Protein AF-A0A402DH82-F1 (afdb_monomer_lite)

Sequence (69 aa):
MTTQATVIQGTAKEIREALALIPDDEIVRLMVGCPSLSIIARKLQHEAATLGMTAAEHDALMASLKDDL

Secondary structure (DSSP, 8-state):
-HHHHHHHHHHHHHHHHHHTTS-HHHHHHHHH----HHHHHHHHHHHHHHTT--HHHHHHHHHHTTTT-

pLDDT: mean 72.45, std 8.42, range [45.34, 86.0]

Structure (mmCIF, N/CA/C/O backbone):
data_AF-A0A402DH82-F1
#
_entry.id   AF-A0A402DH82-F1
#
loop_
_atom_site.group_PDB
_atom_site.id
_atom_site.type_symbol
_atom_site.label_atom_id
_atom_site.label_alt_id
_atom_site.label_comp_id
_atom_site.label_asym_id
_atom_site.label_entity_id
_atom_site.label_seq_id
_atom_site.pdbx_PDB_ins_code
_atom_site.Cartn_x
_atom_site.Cartn_y
_atom_site.Cartn_z
_atom_site.occupancy
_atom_site.B_iso_or_equiv
_atom_site.auth_seq_id
_atom_site.auth_comp_id
_atom_site.auth_asym_id
_atom_site.auth_atom_id
_atom_site.pdbx_PDB_model_num
ATOM 1 N N . MET A 1 1 ? -7.138 -4.402 40.591 1.00 50.50 1 MET A N 1
ATOM 2 C CA . MET A 1 1 ? -6.988 -5.236 39.374 1.00 50.50 1 MET A CA 1
ATOM 3 C C . MET A 1 1 ? -8.199 -5.149 38.445 1.00 50.50 1 MET A C 1
ATOM 5 O O . MET A 1 1 ? -8.002 -5.038 37.246 1.00 50.50 1 MET A O 1
ATOM 9 N N . THR A 1 2 ? -9.434 -5.127 38.957 1.00 59.81 2 THR A N 1
ATOM 10 C CA . THR A 1 2 ? -10.675 -5.012 38.160 1.00 59.81 2 THR A CA 1
ATOM 11 C C . THR A 1 2 ? -10.751 -3.750 37.296 1.00 59.81 2 THR A C 1
ATOM 13 O O . THR A 1 2 ? -11.087 -3.846 36.126 1.00 59.81 2 THR A O 1
ATOM 16 N N . THR A 1 3 ? -10.343 -2.591 37.819 1.00 62.56 3 THR A N 1
ATOM 17 C CA . THR A 1 3 ? -10.365 -1.297 37.109 1.00 62.56 3 THR A CA 1
ATOM 18 C C . THR A 1 3 ? -9.490 -1.272 35.857 1.00 62.56 3 THR A C 1
ATOM 20 O O . THR A 1 3 ? -9.853 -0.672 34.853 1.00 62.56 3 THR A O 1
ATOM 23 N N . GLN A 1 4 ? -8.343 -1.948 35.895 1.00 60.16 4 GLN A N 1
ATOM 24 C CA . GLN A 1 4 ? -7.401 -1.984 34.777 1.00 60.16 4 GLN A CA 1
ATOM 25 C C . GLN A 1 4 ? -7.935 -2.865 33.641 1.00 60.16 4 GLN A C 1
ATOM 27 O O . GLN A 1 4 ? -7.820 -2.504 32.475 1.00 60.16 4 GLN A O 1
ATOM 32 N N . ALA A 1 5 ? -8.601 -3.972 33.986 1.00 60.31 5 ALA A N 1
ATOM 33 C CA . ALA A 1 5 ? -9.268 -4.835 33.016 1.00 60.31 5 ALA A CA 1
ATOM 34 C C . ALA A 1 5 ? -10.430 -4.115 32.310 1.00 60.31 5 ALA A C 1
ATOM 36 O O . ALA A 1 5 ? -10.570 -4.237 31.096 1.00 60.31 5 ALA A O 1
ATOM 37 N N . THR A 1 6 ? -11.221 -3.314 33.037 1.00 65.31 6 THR A N 1
ATOM 38 C CA . THR A 1 6 ? -12.319 -2.530 32.444 1.00 65.31 6 THR A CA 1
ATOM 39 C C . THR A 1 6 ? -11.803 -1.449 31.494 1.00 65.31 6 THR A C 1
ATOM 41 O O . THR A 1 6 ? -12.375 -1.258 30.425 1.00 65.31 6 THR A O 1
ATOM 44 N N . VAL A 1 7 ? -10.697 -0.782 31.848 1.00 70.62 7 VAL A N 1
ATOM 45 C CA . VAL A 1 7 ? -10.040 0.213 30.983 1.00 70.62 7 VAL A CA 1
ATOM 46 C C . VAL A 1 7 ? -9.516 -0.444 29.705 1.00 70.62 7 VAL A C 1
ATOM 48 O O . VAL A 1 7 ? -9.836 0.019 28.617 1.00 70.62 7 VAL A O 1
ATOM 51 N N . ILE A 1 8 ? -8.807 -1.572 29.816 1.00 69.62 8 ILE A N 1
ATOM 52 C CA . ILE A 1 8 ? -8.305 -2.324 28.653 1.00 69.62 8 ILE A CA 1
ATOM 53 C C . ILE A 1 8 ? -9.460 -2.775 27.749 1.00 69.62 8 ILE A C 1
ATOM 55 O O . ILE A 1 8 ? -9.367 -2.677 26.527 1.00 69.62 8 ILE A O 1
ATOM 59 N N . GLN A 1 9 ? -10.567 -3.239 28.333 1.00 75.56 9 GLN A N 1
ATOM 60 C CA . GLN A 1 9 ? -11.746 -3.661 27.579 1.00 75.56 9 GLN A CA 1
ATOM 61 C C . GLN A 1 9 ? -12.426 -2.489 26.855 1.00 75.56 9 GLN A C 1
ATOM 63 O O . GLN A 1 9 ? -12.852 -2.658 25.710 1.00 75.56 9 GLN A O 1
ATOM 68 N N . GLY A 1 10 ? -12.502 -1.318 27.497 1.00 77.00 10 GLY A N 1
ATOM 69 C CA . GLY A 1 10 ? -13.005 -0.083 26.891 1.00 77.00 10 GLY A CA 1
ATOM 70 C C . GLY A 1 10 ? -12.155 0.340 25.697 1.00 77.00 10 GLY A C 1
ATOM 71 O O . GLY A 1 10 ? -12.667 0.454 24.586 1.00 77.00 10 GLY A O 1
ATOM 72 N N . THR A 1 11 ? -10.838 0.420 25.884 1.00 76.50 11 THR A N 1
ATOM 73 C CA . THR A 1 11 ? -9.893 0.765 24.813 1.00 76.50 11 THR A CA 1
ATOM 74 C C . THR A 1 11 ? -9.933 -0.244 23.660 1.00 76.50 11 THR A C 1
ATOM 76 O O . THR A 1 11 ? -9.934 0.138 22.495 1.00 76.50 11 THR A O 1
ATOM 79 N N . ALA A 1 12 ? -10.045 -1.545 23.943 1.00 75.25 12 ALA A N 1
ATOM 80 C CA . ALA A 1 12 ? -10.167 -2.568 22.902 1.00 75.25 12 ALA A CA 1
ATOM 81 C C . ALA A 1 12 ? -11.495 -2.492 22.126 1.00 75.25 12 ALA A C 1
ATOM 83 O O . ALA A 1 12 ? -11.589 -2.978 20.995 1.00 75.25 12 ALA A O 1
ATOM 84 N N . LYS A 1 13 ? -12.554 -1.946 22.731 1.00 84.38 13 LYS A N 1
ATOM 85 C CA . LYS A 1 13 ? -13.822 -1.687 22.043 1.00 84.38 13 LYS A CA 1
ATOM 86 C C . LYS A 1 13 ? -13.686 -0.484 21.107 1.00 84.38 13 LYS A C 1
ATOM 88 O O . LYS A 1 13 ? -14.009 -0.620 19.933 1.00 84.38 13 LYS A O 1
ATOM 93 N N . GLU A 1 14 ? -13.118 0.614 21.595 1.00 82.62 14 GLU A N 1
ATOM 94 C CA . GLU A 1 14 ? -12.871 1.830 20.806 1.00 82.62 14 GLU A CA 1
ATOM 95 C C . GLU A 1 14 ? -11.965 1.557 19.597 1.00 82.62 14 GLU A C 1
ATOM 97 O O . GLU A 1 14 ? -12.273 1.981 18.486 1.00 82.62 14 GLU A O 1
ATOM 102 N N . ILE A 1 15 ? -10.898 0.767 19.774 1.00 80.00 15 ILE A N 1
ATOM 103 C CA . ILE A 1 15 ? -10.010 0.369 18.669 1.00 80.00 15 ILE A CA 1
ATOM 104 C C . ILE A 1 15 ? -10.772 -0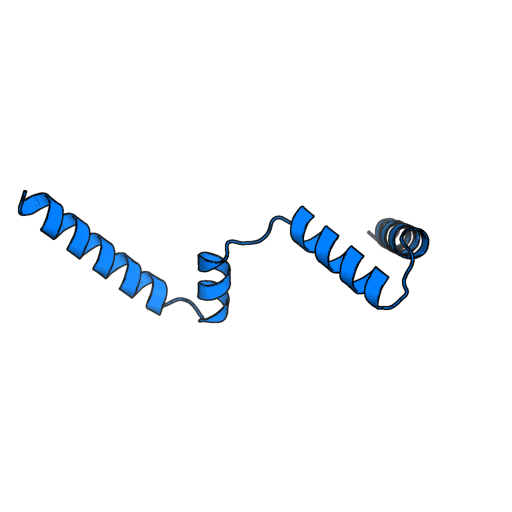.434 17.606 1.00 80.00 15 ILE A C 1
ATOM 106 O O . ILE A 1 15 ? -10.585 -0.202 16.417 1.00 80.00 15 ILE A O 1
ATOM 110 N N . ARG A 1 16 ? -11.646 -1.367 18.006 1.00 81.25 16 ARG A N 1
ATOM 111 C CA . ARG A 1 16 ? -12.432 -2.168 17.050 1.00 81.25 16 ARG A CA 1
ATOM 112 C C . ARG A 1 16 ? -13.432 -1.327 16.270 1.00 81.25 16 ARG A C 1
ATOM 114 O O . ARG A 1 16 ? -13.579 -1.537 15.073 1.00 81.25 16 ARG A O 1
ATOM 121 N N . GLU A 1 17 ? -14.100 -0.392 16.935 1.00 86.00 17 GLU A N 1
ATOM 122 C CA . GLU A 1 17 ? -15.042 0.522 16.285 1.00 86.00 17 GLU A CA 1
ATOM 123 C C . GLU A 1 17 ? -14.319 1.465 15.317 1.00 86.00 17 GLU A C 1
ATOM 125 O O . GLU A 1 17 ? -14.791 1.661 14.201 1.00 86.00 17 GLU A O 1
ATOM 130 N N . ALA A 1 18 ? -13.138 1.971 15.688 1.00 79.81 18 ALA A N 1
ATOM 131 C CA . ALA A 1 18 ? -12.311 2.786 14.801 1.00 79.81 18 ALA A CA 1
ATOM 132 C C . ALA A 1 18 ? -11.821 2.001 13.573 1.00 79.81 18 ALA A C 1
ATOM 134 O O . ALA A 1 18 ? -11.887 2.512 12.459 1.00 79.81 18 ALA A O 1
ATOM 135 N N . LEU A 1 19 ? -11.372 0.754 13.757 1.00 78.56 19 LEU A N 1
ATOM 136 C CA . LEU A 1 19 ? -10.929 -0.102 12.652 1.00 78.56 19 LEU A CA 1
ATOM 137 C C . LEU A 1 19 ? -12.081 -0.481 11.710 1.00 78.56 19 LEU A C 1
ATOM 139 O O . LEU A 1 19 ? -11.859 -0.558 10.512 1.00 78.56 19 LEU A O 1
ATOM 143 N N . ALA A 1 20 ? -13.308 -0.662 12.210 1.00 83.12 20 ALA A N 1
ATOM 144 C CA . ALA A 1 20 ? -14.473 -1.003 11.383 1.00 83.12 20 ALA A CA 1
ATOM 145 C C . ALA A 1 20 ? -14.887 0.099 10.385 1.00 83.12 20 ALA A C 1
ATOM 147 O O . ALA A 1 20 ? -15.673 -0.163 9.477 1.00 83.12 20 ALA A O 1
ATOM 148 N N . LEU A 1 21 ? -14.390 1.328 10.563 1.00 85.94 21 LEU A N 1
ATOM 149 C CA . LEU A 1 21 ? -14.637 2.461 9.666 1.00 85.94 21 LEU A CA 1
ATOM 150 C C . LEU A 1 21 ? -13.592 2.572 8.544 1.00 85.94 21 LEU A C 1
ATOM 152 O O . LEU A 1 21 ? -13.737 3.422 7.666 1.00 85.94 21 LEU A O 1
ATOM 156 N N . ILE A 1 22 ? -12.541 1.752 8.586 1.00 79.44 22 ILE A N 1
ATOM 157 C CA . ILE A 1 22 ? -11.428 1.781 7.639 1.00 79.44 22 ILE A CA 1
ATOM 158 C C . ILE A 1 22 ? -11.666 0.711 6.559 1.00 79.44 22 ILE A C 1
ATOM 160 O O . ILE A 1 22 ? -12.050 -0.409 6.897 1.00 79.44 22 ILE A O 1
ATOM 164 N N . PRO A 1 23 ? -11.438 1.016 5.270 1.00 83.75 23 PRO A N 1
ATOM 165 C CA . PRO A 1 23 ? -11.443 0.017 4.203 1.00 83.75 23 PRO A CA 1
ATOM 166 C C . PRO A 1 23 ? -10.483 -1.152 4.487 1.00 83.75 2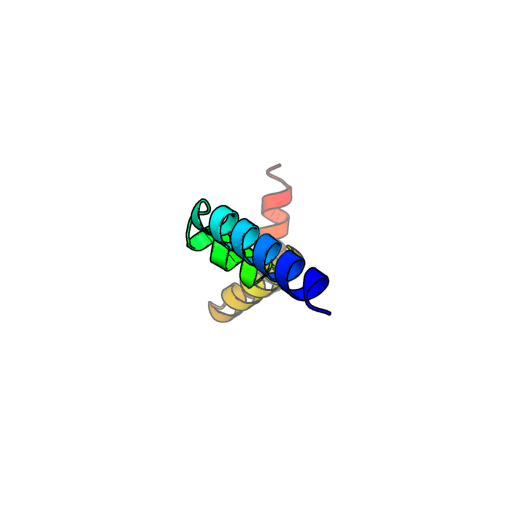3 PRO A C 1
ATOM 168 O O . PRO A 1 23 ? -9.380 -0.948 4.998 1.00 83.75 23 PRO A O 1
ATOM 171 N N . ASP A 1 24 ? -10.869 -2.381 4.130 1.00 77.69 24 ASP A N 1
ATOM 172 C CA . ASP A 1 24 ? -10.085 -3.591 4.433 1.00 77.69 24 ASP A CA 1
ATOM 173 C C . ASP A 1 24 ? -8.627 -3.517 3.928 1.00 77.69 24 ASP A C 1
ATOM 175 O O . ASP A 1 24 ? -7.705 -4.001 4.588 1.00 77.69 24 ASP A O 1
ATOM 179 N N . ASP A 1 25 ? -8.384 -2.875 2.784 1.00 73.50 25 ASP A N 1
ATOM 180 C CA . ASP A 1 25 ? -7.050 -2.687 2.206 1.00 73.50 25 ASP A CA 1
ATOM 181 C C . ASP A 1 25 ? -6.175 -1.712 3.014 1.00 73.50 25 ASP A C 1
ATOM 183 O O . ASP A 1 25 ? -4.963 -1.919 3.157 1.00 73.50 25 ASP A O 1
ATOM 187 N N . GLU A 1 26 ? -6.781 -0.686 3.607 1.00 71.81 26 GLU A N 1
ATOM 188 C CA . GLU A 1 26 ? -6.113 0.234 4.526 1.00 71.81 26 GLU A CA 1
ATOM 189 C C . GLU A 1 26 ? -5.850 -0.411 5.896 1.00 71.81 26 GLU A C 1
ATOM 191 O O . GLU A 1 26 ? -4.775 -0.201 6.466 1.00 71.81 26 GLU A O 1
ATOM 196 N N . ILE A 1 27 ? -6.749 -1.273 6.392 1.00 70.50 27 ILE A N 1
ATOM 197 C CA . ILE A 1 27 ? -6.513 -2.078 7.607 1.00 70.50 27 ILE A CA 1
ATOM 198 C C . ILE A 1 27 ? -5.301 -2.990 7.411 1.00 70.50 27 ILE A C 1
ATOM 200 O O . ILE A 1 27 ? -4.432 -3.064 8.283 1.00 70.50 27 ILE A O 1
ATOM 204 N N . VAL A 1 28 ? -5.200 -3.656 6.257 1.00 69.88 28 VAL A N 1
ATOM 205 C CA . VAL A 1 28 ? -4.044 -4.503 5.928 1.00 69.88 28 VAL A CA 1
ATOM 206 C C . VAL A 1 28 ? -2.758 -3.677 5.912 1.00 69.88 28 VAL A C 1
ATOM 208 O O . VAL A 1 28 ? -1.759 -4.104 6.490 1.00 69.88 28 VAL A O 1
ATOM 211 N N . ARG A 1 29 ? -2.769 -2.471 5.330 1.00 69.25 29 ARG A N 1
ATOM 212 C CA . ARG A 1 29 ? -1.615 -1.553 5.367 1.00 69.25 29 ARG A CA 1
ATOM 213 C C . ARG A 1 29 ? -1.242 -1.126 6.786 1.00 69.25 29 ARG A C 1
ATOM 215 O O . ARG A 1 29 ? -0.056 -1.022 7.090 1.00 69.25 29 ARG A O 1
ATOM 222 N N . LEU A 1 30 ? -2.224 -0.917 7.660 1.00 69.75 30 LEU A N 1
ATOM 223 C CA . LEU A 1 30 ? -2.000 -0.581 9.065 1.00 69.75 30 LEU A CA 1
ATOM 224 C C . LEU A 1 30 ? -1.394 -1.764 9.844 1.00 69.75 30 LEU A C 1
ATOM 226 O O . LEU A 1 30 ? -0.449 -1.578 10.607 1.00 69.75 30 LEU A O 1
ATOM 230 N N . MET A 1 31 ? -1.908 -2.982 9.629 1.00 68.81 31 MET A N 1
ATOM 231 C CA . MET A 1 31 ? -1.469 -4.204 10.319 1.00 68.81 31 MET A CA 1
ATOM 232 C C . MET A 1 31 ? -0.107 -4.716 9.846 1.00 68.81 31 MET A C 1
ATOM 234 O O . MET A 1 31 ? 0.679 -5.211 10.650 1.00 68.81 31 MET A O 1
ATOM 238 N N . VAL A 1 32 ? 0.175 -4.606 8.548 1.00 67.88 32 VAL A N 1
ATOM 239 C CA . VAL A 1 32 ? 1.473 -4.972 7.960 1.00 67.88 32 VAL A CA 1
ATOM 240 C C . VAL A 1 32 ? 2.512 -3.865 8.200 1.00 67.88 32 VAL A C 1
ATOM 242 O O . VAL A 1 32 ? 3.716 -4.111 8.130 1.00 67.88 32 VAL A O 1
ATOM 245 N N . GLY A 1 33 ? 2.046 -2.659 8.541 1.00 64.69 33 GLY A N 1
ATOM 246 C CA . GLY A 1 33 ? 2.826 -1.432 8.535 1.00 64.69 33 GLY A CA 1
ATOM 247 C C . GLY A 1 33 ? 3.023 -0.933 7.105 1.00 64.69 33 GLY A C 1
ATOM 248 O O . GLY A 1 33 ? 3.187 -1.722 6.173 1.00 64.69 33 GLY A O 1
ATOM 249 N N . CYS A 1 34 ? 3.039 0.387 6.908 1.00 61.16 34 CYS A N 1
ATOM 250 C CA . CYS A 1 34 ? 3.482 0.949 5.637 1.00 61.16 34 CYS A CA 1
ATOM 251 C C . CYS A 1 34 ? 4.965 0.594 5.458 1.00 61.16 34 CYS A C 1
ATOM 253 O O . CYS A 1 34 ? 5.792 1.095 6.230 1.00 61.16 34 CYS A O 1
ATOM 255 N N . PRO A 1 35 ? 5.337 -0.259 4.483 1.00 64.94 35 PRO A N 1
ATOM 256 C CA . PRO A 1 35 ? 6.743 -0.508 4.222 1.00 64.94 35 PRO A CA 1
ATOM 257 C C . PRO A 1 35 ? 7.404 0.827 3.885 1.00 64.94 35 PRO A C 1
ATOM 259 O O . PRO A 1 35 ? 6.842 1.644 3.152 1.00 64.94 35 PRO A O 1
ATOM 262 N N . SER A 1 36 ? 8.594 1.067 4.438 1.00 70.00 36 SER A N 1
ATOM 263 C CA . SER A 1 36 ? 9.340 2.278 4.111 1.00 70.00 36 SER A CA 1
ATOM 264 C C . SER A 1 36 ? 9.555 2.360 2.598 1.00 70.00 36 SER A C 1
ATOM 266 O O . SER A 1 36 ? 9.664 1.335 1.916 1.00 70.00 36 SER A O 1
ATOM 268 N N . LEU A 1 37 ? 9.680 3.578 2.065 1.00 70.19 37 LEU A N 1
ATOM 269 C CA . LEU A 1 37 ? 9.955 3.790 0.637 1.00 70.19 37 LEU A CA 1
ATOM 270 C C . LEU A 1 37 ? 11.175 2.986 0.154 1.00 70.19 37 LEU A C 1
ATOM 272 O O . LEU A 1 37 ? 11.190 2.485 -0.964 1.00 70.19 37 LEU A O 1
ATOM 276 N N . SER A 1 38 ? 12.162 2.779 1.026 1.00 64.00 38 SER A N 1
ATOM 277 C CA . SER A 1 38 ? 13.338 1.943 0.777 1.00 64.00 38 SER A CA 1
ATOM 278 C C . SER A 1 38 ? 13.031 0.445 0.618 1.00 64.00 38 SER A C 1
ATOM 280 O O . SER A 1 38 ? 13.673 -0.220 -0.193 1.00 64.00 38 SER A O 1
ATOM 282 N N . ILE A 1 39 ? 12.043 -0.101 1.335 1.00 72.62 39 ILE A N 1
ATOM 283 C CA . ILE A 1 39 ? 11.591 -1.494 1.163 1.00 72.62 39 ILE A CA 1
ATOM 284 C C . ILE A 1 39 ? 10.821 -1.643 -0.153 1.00 72.62 39 ILE A C 1
ATOM 286 O O . ILE A 1 39 ? 11.022 -2.626 -0.867 1.00 72.62 39 ILE A O 1
ATOM 290 N N . ILE A 1 40 ? 9.978 -0.662 -0.492 1.00 75.62 40 ILE A N 1
ATOM 291 C CA . ILE A 1 40 ? 9.227 -0.642 -1.755 1.00 75.62 40 ILE A CA 1
ATOM 292 C C . ILE A 1 40 ? 10.197 -0.568 -2.941 1.00 75.62 40 ILE A C 1
ATOM 294 O O . ILE A 1 40 ? 10.122 -1.405 -3.835 1.00 75.62 40 ILE A O 1
ATOM 298 N N . ALA A 1 41 ? 11.163 0.354 -2.907 1.00 73.88 41 ALA A N 1
ATOM 299 C CA . ALA A 1 41 ? 12.177 0.494 -3.952 1.00 73.88 41 ALA A CA 1
ATOM 300 C C . ALA A 1 41 ? 12.981 -0.800 -4.155 1.00 73.88 41 ALA A C 1
ATOM 302 O O . ALA A 1 41 ? 13.176 -1.238 -5.285 1.00 73.88 41 ALA A O 1
ATOM 303 N N . ARG A 1 42 ? 13.385 -1.467 -3.064 1.00 73.00 42 ARG A N 1
ATOM 304 C CA . ARG A 1 42 ? 14.126 -2.733 -3.144 1.00 73.00 42 ARG A CA 1
ATOM 305 C C . ARG A 1 42 ? 13.273 -3.879 -3.703 1.00 73.00 42 ARG A C 1
ATOM 307 O O . ARG A 1 42 ? 13.801 -4.711 -4.436 1.00 73.00 42 ARG A O 1
ATOM 314 N N . LYS A 1 43 ? 11.974 -3.934 -3.385 1.00 76.25 43 LYS A N 1
ATOM 315 C CA . LYS A 1 43 ? 11.047 -4.906 -3.991 1.00 76.25 43 LYS A CA 1
ATOM 316 C C . LYS A 1 43 ? 10.885 -4.673 -5.491 1.00 76.25 43 LYS A C 1
ATOM 318 O O . LYS A 1 43 ? 11.016 -5.625 -6.247 1.00 76.25 43 LYS A O 1
ATOM 323 N N . LEU A 1 44 ? 10.684 -3.424 -5.908 1.00 77.44 44 LEU A N 1
ATOM 324 C CA . LEU A 1 44 ? 10.557 -3.069 -7.324 1.00 77.44 44 LEU A CA 1
ATOM 325 C C . LEU A 1 44 ? 11.842 -3.376 -8.106 1.00 77.44 44 LEU A C 1
ATOM 327 O O . LEU A 1 44 ? 11.772 -3.959 -9.181 1.00 77.44 44 LEU A O 1
ATOM 331 N N . GLN A 1 45 ? 13.015 -3.082 -7.535 1.00 74.62 45 GLN A N 1
ATOM 332 C CA . GLN A 1 45 ? 14.308 -3.485 -8.104 1.00 74.62 45 GLN A CA 1
ATOM 333 C C . GLN A 1 45 ? 14.429 -5.005 -8.250 1.00 74.62 45 GLN A C 1
ATOM 335 O O . GLN A 1 45 ? 14.928 -5.496 -9.260 1.00 74.62 45 GLN A O 1
ATOM 340 N N . HIS A 1 46 ? 13.982 -5.761 -7.244 1.00 76.69 46 HIS A N 1
ATOM 341 C CA . HIS A 1 46 ? 14.016 -7.217 -7.292 1.00 76.69 46 HIS A CA 1
ATOM 342 C C . HIS A 1 46 ? 13.063 -7.775 -8.356 1.00 76.69 46 HIS A C 1
ATOM 344 O O . HIS A 1 46 ? 13.472 -8.617 -9.149 1.00 76.69 46 HIS A O 1
ATOM 350 N N . GLU A 1 47 ? 11.825 -7.285 -8.427 1.00 77.62 47 GLU A N 1
ATOM 351 C CA . GLU A 1 47 ? 10.845 -7.677 -9.450 1.00 77.62 47 GLU A CA 1
ATOM 352 C C . GLU A 1 47 ? 11.336 -7.339 -10.863 1.00 77.62 47 GLU A C 1
ATOM 354 O O . GLU A 1 47 ? 11.282 -8.196 -11.743 1.00 77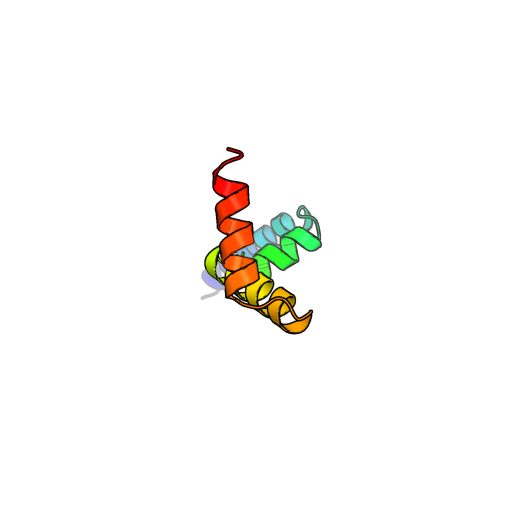.62 47 GLU A O 1
ATOM 359 N N . ALA A 1 48 ? 11.919 -6.153 -11.059 1.00 74.69 48 ALA A N 1
ATOM 360 C CA . ALA A 1 48 ? 12.560 -5.762 -12.311 1.00 74.69 48 ALA A CA 1
ATOM 361 C C . ALA A 1 48 ? 13.683 -6.742 -12.699 1.00 74.69 48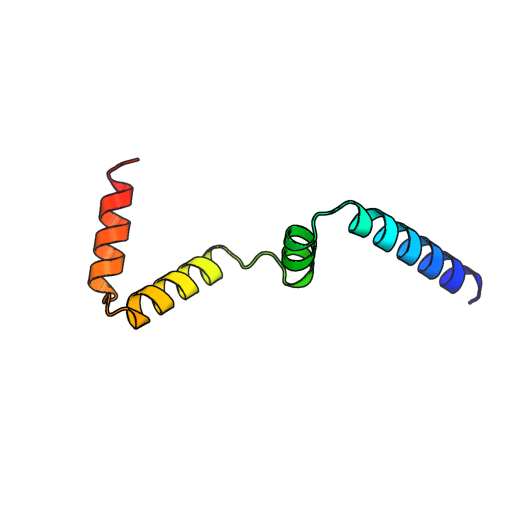 ALA A C 1
ATOM 363 O O . ALA A 1 48 ? 13.688 -7.259 -13.816 1.00 74.69 48 ALA A O 1
ATOM 364 N N . ALA A 1 49 ? 14.566 -7.094 -11.758 1.00 71.50 49 ALA A N 1
ATOM 365 C CA . ALA A 1 49 ? 15.609 -8.099 -11.975 1.00 71.50 49 ALA A CA 1
ATOM 366 C C . ALA A 1 49 ? 15.051 -9.491 -12.303 1.00 71.50 49 ALA A C 1
ATOM 368 O O . ALA A 1 49 ? 15.609 -10.205 -13.134 1.00 71.50 49 ALA A O 1
ATOM 369 N N . THR A 1 50 ? 13.922 -9.863 -11.697 1.00 75.56 50 THR A N 1
ATOM 370 C CA . THR A 1 50 ? 13.233 -11.138 -11.964 1.00 75.56 50 THR A CA 1
ATOM 371 C C . THR A 1 50 ? 12.625 -11.169 -13.370 1.00 75.56 50 THR A C 1
ATOM 373 O O . THR A 1 50 ? 12.565 -12.222 -13.999 1.00 75.56 50 THR A O 1
ATOM 376 N N . LEU A 1 51 ? 12.223 -10.005 -13.886 1.00 78.69 51 LEU A N 1
ATOM 377 C CA . LEU A 1 51 ? 11.748 -9.795 -15.255 1.00 78.69 51 LEU A CA 1
ATOM 378 C C . LEU A 1 51 ? 12.892 -9.595 -16.268 1.00 78.69 51 LEU A C 1
ATOM 380 O O . LEU A 1 51 ? 12.632 -9.335 -17.440 1.00 78.69 51 LEU A O 1
AT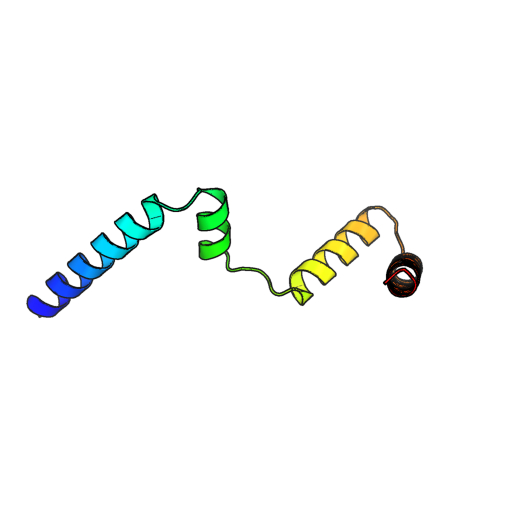OM 384 N N . GLY A 1 52 ? 14.150 -9.747 -15.838 1.00 77.75 52 GLY A N 1
ATOM 385 C CA . GLY A 1 52 ? 15.333 -9.662 -16.694 1.00 77.75 52 GLY A CA 1
ATOM 386 C C . GLY A 1 52 ? 15.913 -8.256 -16.858 1.00 77.75 52 GLY A C 1
ATOM 387 O O . GLY A 1 52 ? 16.876 -8.105 -17.603 1.00 77.75 52 GLY A O 1
ATOM 388 N N . MET A 1 53 ? 15.379 -7.247 -16.161 1.00 79.50 53 MET A N 1
ATOM 389 C CA . MET A 1 53 ? 15.958 -5.903 -16.139 1.00 79.50 53 MET A CA 1
ATOM 390 C C . MET A 1 53 ? 17.190 -5.887 -15.235 1.00 79.50 53 MET A C 1
ATOM 392 O O . MET A 1 53 ? 17.129 -6.156 -14.036 1.00 79.50 53 MET A O 1
ATOM 396 N N . THR A 1 54 ? 18.336 -5.558 -15.803 1.00 77.81 54 THR A N 1
ATOM 397 C CA . THR A 1 54 ? 19.588 -5.456 -15.057 1.00 77.81 54 THR A CA 1
ATOM 398 C C . THR A 1 54 ? 19.608 -4.204 -14.174 1.00 77.81 54 THR A C 1
ATOM 400 O O . THR A 1 54 ? 18.913 -3.221 -14.430 1.00 77.81 54 THR A O 1
ATOM 403 N N . ALA A 1 55 ? 20.447 -4.201 -13.133 1.00 74.00 55 ALA A N 1
ATOM 404 C CA . ALA A 1 55 ? 20.596 -3.037 -12.252 1.00 74.00 55 ALA A CA 1
ATOM 405 C C . ALA A 1 55 ? 21.004 -1.760 -13.017 1.00 74.00 55 ALA A C 1
ATOM 407 O O . ALA A 1 55 ? 20.536 -0.676 -12.690 1.00 74.00 55 ALA A O 1
ATOM 408 N N . ALA A 1 56 ? 21.811 -1.891 -14.074 1.00 77.00 56 ALA A N 1
ATOM 409 C CA . ALA A 1 56 ? 22.225 -0.764 -14.908 1.00 77.00 56 ALA A CA 1
ATOM 410 C C . ALA A 1 56 ? 21.061 -0.162 -15.715 1.00 77.00 56 ALA A C 1
ATOM 412 O O . ALA A 1 5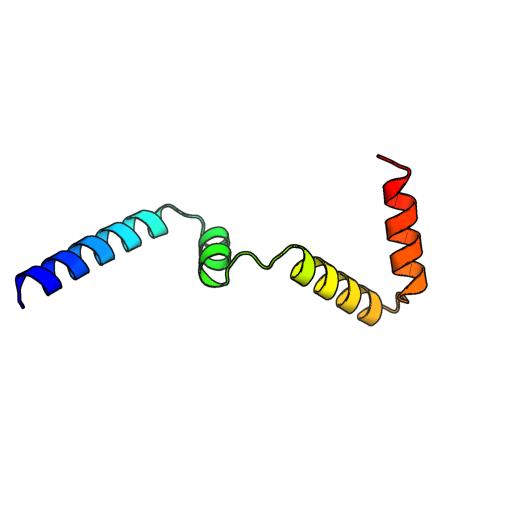6 ? 20.972 1.056 -15.848 1.00 77.00 56 ALA A O 1
ATOM 413 N N . GLU A 1 57 ? 20.155 -0.998 -16.226 1.00 75.50 57 GLU A N 1
ATOM 414 C CA . GLU A 1 57 ? 18.952 -0.546 -16.937 1.00 75.50 57 GLU A CA 1
ATOM 415 C C . GLU A 1 57 ? 17.959 0.123 -15.984 1.00 75.50 57 GLU A C 1
ATOM 417 O O . GLU A 1 57 ? 17.373 1.149 -16.325 1.00 75.50 57 GLU A O 1
ATOM 422 N N . HIS A 1 58 ? 17.821 -0.411 -14.768 1.00 77.25 58 HIS A N 1
ATOM 423 C CA . HIS A 1 58 ? 17.027 0.215 -13.716 1.00 77.25 58 HIS A CA 1
ATOM 424 C C . HIS A 1 58 ? 17.590 1.593 -13.326 1.00 77.25 58 HIS A C 1
ATOM 426 O O . HIS A 1 58 ? 16.843 2.566 -13.240 1.00 77.25 58 HIS A O 1
ATOM 432 N N . ASP A 1 59 ? 18.901 1.704 -13.112 1.00 77.56 59 ASP A N 1
ATOM 433 C CA . ASP A 1 59 ? 19.534 2.971 -12.733 1.00 77.56 59 ASP A CA 1
ATOM 434 C C . ASP A 1 59 ? 19.469 4.007 -13.864 1.00 77.56 59 ASP A C 1
ATOM 436 O O . ASP A 1 59 ? 19.212 5.183 -13.604 1.00 77.56 59 ASP A O 1
ATOM 440 N N . ALA A 1 60 ? 19.615 3.576 -15.122 1.00 79.12 60 ALA A N 1
ATOM 441 C CA . ALA A 1 60 ? 19.419 4.432 -16.290 1.00 79.12 60 ALA A CA 1
ATOM 442 C C . ALA A 1 60 ? 17.967 4.929 -16.410 1.00 79.12 60 ALA A C 1
ATOM 444 O O . ALA A 1 60 ? 17.744 6.109 -16.685 1.00 79.12 60 ALA A O 1
ATOM 445 N N . LEU A 1 61 ? 16.979 4.065 -16.144 1.00 75.75 61 LEU A N 1
ATOM 446 C CA . LEU A 1 61 ? 15.565 4.444 -16.110 1.00 75.75 61 LEU A CA 1
ATOM 447 C C . LEU A 1 61 ? 15.291 5.475 -15.004 1.00 75.75 61 LEU A C 1
ATOM 449 O O . LEU A 1 61 ? 14.691 6.516 -15.265 1.00 75.75 61 LEU A O 1
ATOM 453 N N . MET A 1 62 ? 15.779 5.229 -13.786 1.00 77.44 62 MET A N 1
ATOM 454 C CA . MET A 1 62 ? 15.616 6.157 -12.661 1.00 77.44 62 MET A CA 1
ATOM 455 C C . MET A 1 62 ? 16.308 7.502 -12.905 1.00 77.44 62 MET A C 1
ATOM 457 O O . MET A 1 62 ? 15.802 8.531 -12.462 1.00 77.44 62 MET A O 1
ATOM 461 N N . ALA A 1 63 ? 17.443 7.508 -13.610 1.00 77.62 63 ALA A N 1
ATOM 462 C CA . ALA A 1 63 ? 18.107 8.734 -14.035 1.00 77.62 63 ALA A CA 1
ATOM 463 C C . ALA A 1 63 ? 17.273 9.495 -15.078 1.00 77.62 63 ALA A C 1
ATOM 465 O O . ALA A 1 63 ? 17.060 10.689 -14.906 1.00 77.62 63 ALA A O 1
ATOM 466 N N . SER A 1 64 ? 16.724 8.805 -16.087 1.00 71.56 64 SER A N 1
ATOM 467 C CA . SER A 1 64 ? 15.901 9.438 -17.132 1.00 71.56 64 SER A CA 1
ATOM 468 C C . SER A 1 64 ? 14.627 10.095 -16.591 1.00 71.56 64 SER A C 1
ATOM 470 O O . SER A 1 64 ? 14.272 11.188 -17.008 1.00 71.56 64 SER A O 1
ATOM 472 N N . LEU A 1 65 ? 13.987 9.488 -15.586 1.00 69.75 65 LEU A N 1
ATOM 473 C CA . LEU A 1 65 ? 12.796 10.041 -14.931 1.00 69.75 65 LEU A CA 1
ATOM 474 C C . LEU A 1 65 ? 13.096 11.276 -14.072 1.00 69.75 65 LEU A C 1
ATOM 476 O O . LEU A 1 65 ? 12.183 12.014 -13.707 1.00 69.75 65 LEU A O 1
ATOM 480 N N . LYS A 1 66 ? 14.364 11.482 -13.702 1.00 62.28 66 LYS A N 1
ATOM 481 C CA . LYS A 1 66 ? 14.798 12.622 -12.893 1.00 62.28 66 LYS A CA 1
ATOM 482 C C . LYS A 1 66 ? 14.994 13.887 -13.730 1.00 62.28 66 LYS A C 1
ATOM 484 O O . LYS A 1 66 ? 14.939 14.972 -13.165 1.00 62.28 66 LYS A O 1
ATOM 489 N N . ASP A 1 67 ? 15.198 13.732 -15.036 1.00 55.22 67 ASP A N 1
ATOM 490 C CA . ASP A 1 67 ? 15.347 14.839 -15.985 1.00 55.22 67 ASP A CA 1
ATOM 491 C C . ASP A 1 67 ? 13.988 15.355 -16.514 1.00 55.22 67 ASP A C 1
ATOM 493 O O . ASP A 1 67 ? 13.933 16.430 -17.108 1.00 55.22 67 ASP A O 1
ATOM 497 N N . ASP A 1 68 ? 12.894 14.629 -16.249 1.00 47.97 68 ASP A N 1
ATOM 498 C CA . ASP A 1 68 ? 11.514 14.974 -16.637 1.00 47.97 68 ASP A CA 1
ATOM 499 C C . ASP A 1 68 ? 10.714 15.716 -15.530 1.00 47.97 68 ASP A C 1
ATOM 501 O O . ASP A 1 68 ? 9.514 15.961 -15.697 1.00 47.97 68 ASP A O 1
ATOM 505 N N . LEU A 1 69 ? 11.350 16.078 -14.402 1.00 45.34 69 LEU A N 1
ATOM 506 C CA . LEU A 1 69 ? 10.745 16.772 -13.244 1.00 45.34 69 LEU A CA 1
ATOM 507 C C . LEU A 1 69 ? 11.281 18.194 -13.029 1.00 45.34 69 LEU A C 1
ATOM 509 O O . LEU A 1 69 ? 12.516 18.382 -13.042 1.00 45.34 69 LEU A O 1
#

Radius of gyration: 21.44 Å; chains: 1; bounding box: 37×28×56 Å

Organism: NCBI:txid2497681

Foldseek 3Di:
DVVVVVVVVVVVVVVVVVLVVDPPVVNCCVVVPPPPPVVVVVVVVVVCVVVVNDPVNVVVVVVVVVVVD